Protein AF-A0A9E4KGX7-F1 (afdb_monomer_lite)

Secondary structure (DSSP, 8-state):
--GGGHHHHSSGGGT--EEEEES--TTSSS-S-S-GGGEEESSSSSBPHHHHHHHHHHHHHHHHHHHHHSTT---TT--SS-GGGGSSS--

InterPro domains:
  IPR036514 SGNH hydrolase superfamily [G3DSA:3.40.50.1110] (2-65)

Sequence (91 aa):
AGNTRRIADDPEAFKISNVEEACVMPDQRPSSCKKPNRYLFWDGIHPTAKAHRIIGKMVFKNYHSFMRDSEVLCHPGRKNRDAACRSVLWL

Structure (mmCIF, N/CA/C/O backbone):
data_AF-A0A9E4KGX7-F1
#
_entry.id   AF-A0A9E4KGX7-F1
#
loop_
_atom_site.group_PDB
_atom_site.id
_atom_site.type_symbol
_atom_site.label_atom_id
_atom_site.label_alt_id
_atom_site.label_comp_id
_atom_site.label_asym_id
_atom_site.label_entity_id
_atom_site.label_seq_id
_atom_site.pdbx_PDB_ins_code
_atom_site.Cartn_x
_atom_site.Cartn_y
_atom_site.Cartn_z
_atom_site.occupancy
_atom_site.B_iso_or_equiv
_atom_site.auth_seq_id
_atom_site.auth_comp_id
_atom_site.auth_asym_id
_atom_site.auth_atom_id
_atom_site.pdbx_PDB_model_num
ATOM 1 N N . ALA A 1 1 ? -16.841 -10.739 3.476 1.00 40.22 1 ALA A N 1
ATOM 2 C CA . ALA A 1 1 ? -15.643 -10.721 2.609 1.00 40.22 1 ALA A CA 1
ATOM 3 C C . ALA A 1 1 ? -14.524 -9.971 3.332 1.00 40.22 1 ALA A C 1
ATOM 5 O O . ALA A 1 1 ? -14.810 -8.961 3.962 1.00 40.22 1 ALA A O 1
ATOM 6 N N . GLY A 1 2 ? -13.300 -10.507 3.351 1.00 51.75 2 GLY A N 1
ATOM 7 C CA . GLY A 1 2 ? -12.194 -9.987 4.166 1.00 51.75 2 GLY A CA 1
ATOM 8 C C . GLY A 1 2 ? -11.736 -8.581 3.760 1.00 51.75 2 GLY A C 1
ATOM 9 O O . GLY A 1 2 ? -11.583 -8.284 2.581 1.00 51.75 2 GLY A O 1
ATOM 10 N N . ASN A 1 3 ? -11.478 -7.731 4.758 1.00 60.88 3 ASN A N 1
ATOM 11 C CA . ASN A 1 3 ? -11.095 -6.313 4.643 1.00 60.88 3 ASN A CA 1
ATOM 12 C C . ASN A 1 3 ? -9.774 -6.021 3.884 1.00 60.88 3 ASN A C 1
ATOM 14 O O . ASN A 1 3 ? -9.349 -4.868 3.827 1.00 60.88 3 ASN A O 1
ATOM 18 N N . THR A 1 4 ? -9.094 -7.024 3.325 1.00 63.09 4 THR A N 1
ATOM 19 C CA . THR A 1 4 ? -7.776 -6.878 2.682 1.00 63.09 4 THR A CA 1
ATOM 20 C C . THR A 1 4 ? -7.830 -6.299 1.266 1.00 63.09 4 THR A C 1
ATOM 22 O O . THR A 1 4 ? -6.835 -5.724 0.830 1.00 63.09 4 THR A O 1
ATOM 25 N N . ARG A 1 5 ? -8.980 -6.354 0.573 1.00 80.88 5 ARG A N 1
ATOM 26 C CA . ARG A 1 5 ? -9.153 -5.788 -0.784 1.00 80.88 5 ARG A CA 1
ATOM 27 C C . ARG A 1 5 ? -9.006 -4.255 -0.832 1.00 80.88 5 ARG A C 1
ATOM 29 O O . ARG A 1 5 ? -8.570 -3.725 -1.846 1.00 80.88 5 ARG A O 1
ATOM 36 N N . ARG A 1 6 ? -9.225 -3.549 0.291 1.00 89.00 6 ARG A N 1
ATOM 37 C CA . ARG A 1 6 ? -9.203 -2.069 0.357 1.00 89.00 6 ARG A CA 1
ATOM 38 C C . ARG A 1 6 ? -7.936 -1.421 -0.201 1.00 89.00 6 ARG A C 1
ATOM 40 O O . ARG A 1 6 ? -8.004 -0.292 -0.660 1.00 89.00 6 ARG A O 1
ATOM 47 N N . ILE A 1 7 ? -6.788 -2.096 -0.121 1.00 92.31 7 ILE A N 1
ATOM 48 C CA . ILE A 1 7 ? -5.524 -1.545 -0.627 1.00 92.31 7 ILE A CA 1
ATOM 49 C C . ILE A 1 7 ? -5.528 -1.474 -2.159 1.00 92.31 7 ILE A C 1
ATOM 51 O O . ILE A 1 7 ? -4.969 -0.536 -2.710 1.00 92.31 7 ILE A O 1
ATOM 55 N N . ALA A 1 8 ? -6.146 -2.450 -2.827 1.00 92.75 8 ALA A N 1
ATOM 56 C CA . ALA A 1 8 ? -6.281 -2.460 -4.279 1.00 92.75 8 ALA A CA 1
ATOM 57 C C . ALA A 1 8 ? -7.391 -1.507 -4.751 1.00 92.75 8 ALA A C 1
ATOM 59 O O . ALA A 1 8 ? -7.229 -0.857 -5.776 1.00 92.75 8 ALA A O 1
ATOM 60 N N . ASP A 1 9 ? -8.480 -1.394 -3.983 1.00 94.12 9 ASP A N 1
ATOM 61 C CA . ASP A 1 9 ? -9.638 -0.571 -4.361 1.00 94.12 9 ASP A CA 1
ATOM 62 C C . ASP A 1 9 ? -9.425 0.941 -4.104 1.00 94.12 9 ASP A C 1
ATOM 64 O O . ASP A 1 9 ? -9.999 1.769 -4.803 1.00 94.12 9 ASP A O 1
ATOM 68 N N . ASP A 1 10 ? -8.612 1.314 -3.105 1.00 95.38 10 ASP A N 1
ATOM 69 C CA . ASP A 1 10 ? -8.273 2.708 -2.761 1.00 95.38 10 ASP A CA 1
ATOM 70 C C . ASP A 1 10 ? -6.776 2.838 -2.402 1.00 95.38 10 ASP A C 1
ATOM 72 O O . ASP A 1 10 ? -6.404 3.031 -1.237 1.00 95.38 10 ASP A O 1
ATOM 76 N N . PRO A 1 11 ? -5.870 2.669 -3.381 1.00 95.62 11 PRO A N 1
ATOM 77 C CA . PRO A 1 11 ? -4.433 2.600 -3.122 1.00 95.62 11 PRO A CA 1
ATOM 78 C C . PRO A 1 11 ? -3.841 3.931 -2.634 1.00 95.62 11 PRO A C 1
ATOM 80 O O . PRO A 1 11 ? -2.924 3.940 -1.796 1.00 95.62 11 PRO A O 1
ATOM 83 N N . GLU A 1 12 ? -4.406 5.060 -3.067 1.00 96.19 12 GLU A N 1
ATOM 84 C CA . GLU A 1 12 ? -3.929 6.394 -2.699 1.00 96.19 12 GLU A CA 1
ATOM 85 C C . GLU A 1 12 ? -4.141 6.702 -1.211 1.00 96.19 12 GLU A C 1
ATOM 87 O O . GLU A 1 12 ? -3.243 7.270 -0.574 1.00 96.19 12 GLU A O 1
ATOM 92 N N . ALA A 1 13 ? -5.219 6.207 -0.586 1.00 95.75 13 ALA A N 1
ATOM 93 C CA . ALA A 1 13 ? -5.388 6.283 0.870 1.00 95.75 13 ALA A CA 1
ATOM 94 C C . ALA A 1 13 ? -4.232 5.626 1.647 1.00 95.75 13 ALA A C 1
ATOM 96 O O . ALA A 1 13 ? -3.937 5.987 2.793 1.00 95.75 13 ALA A O 1
ATOM 97 N N . PHE A 1 14 ? -3.518 4.689 1.018 1.00 96.00 14 PHE A N 1
ATOM 98 C CA . PHE A 1 14 ? -2.361 4.003 1.589 1.00 96.00 14 PHE A CA 1
ATOM 99 C C . PHE A 1 14 ? -1.011 4.523 1.076 1.00 96.00 14 PHE A C 1
ATOM 101 O O . PHE A 1 14 ? 0.046 4.078 1.564 1.00 96.00 14 PHE A O 1
ATOM 108 N N . LYS A 1 15 ? -1.028 5.523 0.184 1.00 97.62 15 LYS A N 1
ATOM 109 C CA . LYS A 1 15 ? 0.125 6.076 -0.545 1.00 97.62 15 LYS A CA 1
ATOM 110 C C . LYS A 1 15 ? 0.799 5.056 -1.474 1.00 97.62 15 LYS A C 1
ATOM 112 O O . LYS A 1 15 ? 2.008 5.162 -1.706 1.00 97.62 15 LYS A O 1
ATOM 117 N N . ILE A 1 16 ? 0.037 4.074 -1.946 1.00 97.44 16 ILE A N 1
ATOM 118 C CA . ILE A 1 16 ? 0.407 3.119 -2.995 1.00 97.44 16 ILE A CA 1
ATOM 119 C C . ILE A 1 16 ? -0.137 3.675 -4.312 1.00 97.44 16 ILE A C 1
ATOM 121 O O . ILE A 1 16 ? -1.226 4.224 -4.321 1.00 97.44 16 ILE A O 1
ATOM 125 N N . SER A 1 17 ? 0.631 3.561 -5.391 1.00 97.44 17 SER A N 1
ATOM 126 C CA . SER A 1 17 ? 0.252 4.066 -6.717 1.00 97.44 17 SER A CA 1
ATOM 127 C C . SER A 1 17 ? 0.299 2.988 -7.804 1.00 97.44 17 SER A C 1
ATOM 129 O O . SER A 1 17 ? -0.092 3.252 -8.932 1.00 97.44 17 SER A O 1
ATOM 131 N N . ASN A 1 18 ? 0.812 1.792 -7.496 1.00 96.56 18 ASN A N 1
ATOM 132 C CA . ASN A 1 18 ? 0.808 0.649 -8.406 1.00 96.56 18 ASN A CA 1
ATOM 133 C C . ASN A 1 18 ? 0.337 -0.602 -7.653 1.00 96.56 18 ASN A C 1
ATOM 135 O O . ASN A 1 18 ? 0.934 -0.983 -6.640 1.00 96.56 18 ASN A O 1
ATOM 139 N N . VAL A 1 19 ? -0.758 -1.196 -8.126 1.00 96.06 19 VAL A N 1
ATOM 140 C CA . VAL A 1 19 ? -1.394 -2.379 -7.526 1.00 96.06 19 VAL A CA 1
ATOM 141 C C . VAL A 1 19 ? -1.407 -3.594 -8.447 1.00 96.06 19 VAL A C 1
ATOM 143 O O . VAL A 1 19 ? -1.839 -4.648 -8.007 1.00 96.06 19 VAL A O 1
ATOM 146 N N . GLU A 1 20 ? -0.924 -3.456 -9.679 1.00 94.38 20 GLU A N 1
ATOM 147 C CA . GLU A 1 20 ? -1.018 -4.491 -10.717 1.00 94.38 20 GLU A CA 1
ATOM 148 C C . GLU A 1 20 ? 0.353 -5.105 -11.022 1.00 94.38 20 GLU A C 1
ATOM 150 O O . GLU A 1 20 ? 0.489 -6.316 -11.168 1.00 94.38 20 GLU A O 1
ATOM 155 N N . GLU A 1 21 ? 1.396 -4.277 -11.089 1.00 94.25 21 GLU A N 1
ATOM 156 C CA . GLU A 1 21 ? 2.715 -4.688 -11.565 1.00 94.25 21 GLU A CA 1
ATOM 157 C C . GLU A 1 21 ? 3.657 -5.066 -10.416 1.00 94.25 21 GLU A C 1
ATOM 159 O O . GLU A 1 21 ? 3.567 -4.566 -9.287 1.00 94.25 21 GLU A O 1
ATOM 164 N N . ALA A 1 22 ? 4.630 -5.924 -10.732 1.00 95.25 22 ALA A N 1
ATOM 165 C CA . ALA A 1 22 ? 5.742 -6.216 -9.842 1.00 95.25 22 ALA A CA 1
ATOM 166 C C . ALA A 1 22 ? 6.707 -5.022 -9.753 1.00 95.25 22 ALA A C 1
ATOM 168 O O . ALA A 1 22 ? 7.050 -4.378 -10.741 1.00 95.25 22 ALA A O 1
ATOM 169 N N . CYS A 1 23 ? 7.185 -4.752 -8.543 1.00 96.31 23 CYS A N 1
ATOM 170 C CA . CYS A 1 23 ? 8.197 -3.735 -8.262 1.00 96.31 23 CYS A CA 1
ATOM 171 C C . CYS A 1 23 ? 9.587 -4.162 -8.761 1.00 96.31 23 CYS A C 1
ATOM 173 O O . CYS A 1 23 ? 10.329 -3.339 -9.300 1.00 96.31 23 CYS A O 1
ATOM 175 N N . VAL A 1 24 ? 9.949 -5.437 -8.587 1.00 94.94 24 VAL A N 1
ATOM 176 C CA . VAL A 1 24 ? 11.188 -6.027 -9.113 1.00 94.94 24 VAL A CA 1
ATOM 177 C C . VAL A 1 24 ? 10.893 -6.744 -10.422 1.00 94.94 24 VAL A C 1
ATOM 179 O O . VAL A 1 24 ? 10.027 -7.611 -10.470 1.00 94.94 24 VAL A O 1
ATOM 182 N N . MET A 1 25 ? 11.661 -6.410 -11.459 1.00 88.81 25 MET A N 1
ATOM 183 C CA . MET A 1 25 ? 11.549 -6.996 -12.796 1.00 88.81 25 MET A CA 1
ATOM 184 C C . MET A 1 25 ? 12.913 -7.577 -13.193 1.00 88.81 25 MET A C 1
ATOM 186 O O . MET A 1 25 ? 13.733 -6.856 -13.757 1.00 88.81 25 MET A O 1
ATOM 190 N N . PRO A 1 26 ? 13.209 -8.851 -12.870 1.00 85.75 26 PRO A N 1
ATOM 191 C CA . PRO A 1 26 ? 14.534 -9.442 -13.090 1.00 85.75 26 PRO A CA 1
ATOM 192 C C . PRO A 1 26 ? 14.978 -9.401 -14.557 1.00 85.75 26 PRO A C 1
ATOM 194 O O . PRO A 1 26 ? 16.149 -9.149 -14.841 1.00 85.75 26 PRO A O 1
ATOM 197 N N . ASP A 1 27 ? 14.021 -9.568 -15.470 1.00 89.44 27 ASP A N 1
ATOM 198 C CA . ASP A 1 27 ? 14.257 -9.656 -16.913 1.00 89.44 27 ASP A CA 1
ATOM 199 C C . ASP A 1 27 ? 14.246 -8.285 -17.617 1.00 89.44 27 ASP A C 1
ATOM 201 O O . ASP A 1 27 ? 14.414 -8.202 -18.833 1.00 89.44 27 ASP A O 1
ATOM 205 N N . GLN A 1 28 ? 14.056 -7.186 -16.874 1.00 84.44 28 GLN A N 1
ATOM 206 C CA . GLN A 1 28 ? 13.997 -5.824 -17.414 1.00 84.44 28 GLN A CA 1
ATOM 207 C C . GLN A 1 28 ? 15.009 -4.909 -16.713 1.00 84.44 28 GLN A C 1
ATOM 209 O O . GLN A 1 28 ? 15.283 -5.046 -15.524 1.00 84.44 28 GLN A O 1
ATOM 214 N N . ARG A 1 29 ? 15.585 -3.939 -17.437 1.00 82.19 29 ARG A N 1
ATOM 215 C CA . ARG A 1 29 ? 16.463 -2.916 -16.838 1.00 82.19 29 ARG A CA 1
ATOM 216 C C . ARG A 1 29 ? 15.685 -1.614 -16.577 1.00 82.19 29 ARG A C 1
ATOM 218 O O . ARG A 1 29 ? 15.031 -1.133 -17.496 1.00 82.19 29 ARG A O 1
ATOM 225 N N . PRO A 1 30 ? 15.831 -0.977 -15.396 1.00 83.00 30 PRO A N 1
ATOM 226 C CA . PRO A 1 30 ? 16.595 -1.439 -14.237 1.00 83.00 30 PRO A CA 1
ATOM 227 C C . PRO A 1 30 ? 15.859 -2.565 -13.502 1.00 83.00 30 PRO A C 1
ATOM 229 O O . PRO A 1 30 ? 14.684 -2.427 -13.186 1.00 83.00 30 PRO A O 1
ATOM 232 N N . SER A 1 31 ? 16.576 -3.639 -13.169 1.00 85.62 31 SER A N 1
ATOM 233 C CA . SER A 1 31 ? 15.981 -4.779 -12.462 1.00 85.62 31 SER A CA 1
ATOM 234 C C . SER A 1 31 ? 15.673 -4.472 -10.996 1.00 85.62 31 SER A C 1
ATOM 236 O O . SER A 1 31 ? 14.894 -5.171 -10.351 1.00 85.62 31 SER A O 1
ATOM 238 N N . SER A 1 32 ? 16.262 -3.401 -10.458 1.00 89.19 32 SER A N 1
ATOM 239 C CA . SER A 1 32 ? 16.038 -2.940 -9.094 1.00 89.19 32 SER A CA 1
ATOM 240 C C . SER A 1 32 ? 14.858 -1.974 -8.986 1.00 89.19 32 SER A C 1
ATOM 242 O O . SER A 1 32 ? 14.722 -1.001 -9.733 1.00 89.19 32 SER A O 1
ATOM 244 N N . CYS A 1 33 ? 14.028 -2.195 -7.968 1.00 93.31 33 CYS A N 1
ATOM 245 C CA . CYS A 1 33 ? 12.896 -1.329 -7.685 1.00 93.31 33 CYS A CA 1
ATOM 246 C C . CYS A 1 33 ? 13.326 -0.048 -6.959 1.00 93.31 33 CYS A C 1
ATOM 248 O O . CYS A 1 33 ? 13.802 -0.082 -5.824 1.00 93.31 33 CYS A O 1
ATOM 250 N N . LYS A 1 34 ? 13.101 1.114 -7.582 1.00 93.44 34 LYS A N 1
ATOM 251 C CA . LYS A 1 34 ? 13.491 2.418 -7.010 1.00 93.44 34 LYS A CA 1
ATOM 252 C C . LYS A 1 34 ? 12.564 2.914 -5.897 1.00 93.44 34 LYS A C 1
ATOM 254 O O . LYS A 1 34 ? 12.994 3.681 -5.040 1.00 93.44 34 LYS A O 1
ATOM 259 N N . LYS A 1 35 ? 11.277 2.546 -5.930 1.00 95.81 35 LYS A N 1
ATOM 260 C CA . LYS A 1 35 ? 10.245 3.065 -5.009 1.00 95.81 35 LYS A CA 1
ATOM 261 C C . LYS A 1 35 ? 9.342 1.948 -4.461 1.00 95.81 35 LYS A C 1
ATOM 263 O O . LYS A 1 35 ? 8.130 2.000 -4.662 1.00 95.81 35 LYS A O 1
ATOM 268 N N . PRO A 1 36 ? 9.883 0.961 -3.722 1.00 96.31 36 PRO A N 1
ATOM 269 C CA . PRO A 1 36 ? 9.109 -0.196 -3.253 1.00 96.31 36 PRO A CA 1
ATOM 270 C C . PRO A 1 36 ? 7.958 0.158 -2.305 1.00 96.31 36 PRO A C 1
ATOM 272 O O . PRO A 1 36 ? 7.015 -0.604 -2.143 1.00 96.31 36 PRO A O 1
ATOM 275 N N . ASN A 1 37 ? 7.985 1.342 -1.691 1.00 98.06 37 ASN A N 1
ATOM 276 C CA . ASN A 1 37 ? 6.903 1.838 -0.842 1.00 98.06 37 ASN A CA 1
ATOM 277 C C . ASN A 1 37 ? 5.681 2.378 -1.612 1.00 98.06 37 ASN A C 1
ATOM 279 O O . ASN A 1 37 ? 4.731 2.820 -0.966 1.00 98.06 37 ASN A O 1
ATOM 283 N N . ARG A 1 38 ? 5.717 2.381 -2.950 1.00 97.81 38 ARG A N 1
ATOM 284 C CA . ARG A 1 38 ? 4.616 2.797 -3.831 1.00 97.81 38 ARG A CA 1
ATOM 285 C C . ARG A 1 38 ? 3.914 1.629 -4.528 1.00 97.81 38 ARG A C 1
ATOM 287 O O . ARG A 1 38 ? 2.918 1.867 -5.198 1.00 97.81 38 ARG A O 1
ATOM 294 N N . TYR A 1 39 ? 4.408 0.405 -4.350 1.00 97.50 39 TYR A N 1
ATOM 295 C CA . TYR A 1 39 ? 3.889 -0.798 -4.999 1.00 97.50 39 TYR A CA 1
ATOM 296 C C . TYR A 1 39 ? 3.178 -1.703 -3.994 1.00 97.50 39 TYR A C 1
ATOM 298 O O . TYR A 1 39 ? 3.610 -1.827 -2.839 1.00 97.50 39 TYR A O 1
ATOM 306 N N . LEU A 1 40 ? 2.111 -2.358 -4.444 1.00 97.06 40 LEU A N 1
ATOM 307 C CA . LEU A 1 40 ? 1.462 -3.439 -3.711 1.00 97.06 40 LEU A CA 1
ATOM 308 C C . LEU A 1 40 ? 2.324 -4.703 -3.736 1.00 97.06 40 LEU A C 1
ATOM 310 O O . LEU A 1 40 ? 2.598 -5.249 -2.667 1.00 97.06 40 LEU A O 1
ATOM 314 N N . PHE A 1 41 ? 2.801 -5.110 -4.916 1.00 97.12 41 PHE A N 1
ATOM 315 C CA . PHE A 1 41 ? 3.541 -6.354 -5.127 1.00 97.12 41 PHE A CA 1
ATOM 316 C C . PHE A 1 41 ? 5.049 -6.132 -5.284 1.00 97.12 41 PHE A C 1
ATOM 318 O O . PHE A 1 41 ? 5.510 -5.200 -5.942 1.00 97.12 41 PHE A O 1
ATOM 325 N N . TRP A 1 42 ? 5.830 -7.001 -4.649 1.00 96.69 42 TRP A N 1
ATOM 326 C CA . TRP A 1 42 ? 7.277 -7.091 -4.784 1.00 96.69 42 TRP A CA 1
ATOM 327 C C . TRP A 1 42 ? 7.647 -7.817 -6.080 1.00 96.69 42 TRP A C 1
ATOM 329 O O . TRP A 1 42 ? 8.293 -7.222 -6.938 1.00 96.69 42 TRP A O 1
ATOM 339 N N . ASP A 1 43 ? 7.161 -9.048 -6.238 1.00 92.06 43 ASP A N 1
ATOM 340 C CA . ASP A 1 43 ? 7.459 -9.988 -7.326 1.00 92.06 43 ASP A CA 1
ATOM 341 C C . ASP A 1 43 ? 6.166 -10.637 -7.867 1.00 92.06 43 ASP A C 1
ATOM 343 O O . ASP A 1 43 ? 5.975 -11.848 -7.844 1.00 92.06 43 ASP A O 1
ATOM 347 N N . GLY A 1 44 ? 5.218 -9.814 -8.315 1.00 89.38 44 GLY A N 1
ATOM 348 C CA . GLY A 1 44 ? 3.979 -10.249 -8.978 1.00 89.38 44 GLY A CA 1
ATOM 349 C C . GLY A 1 44 ? 2.943 -10.946 -8.084 1.00 89.38 44 GLY A C 1
ATOM 350 O O . GLY A 1 44 ? 1.755 -10.842 -8.363 1.00 89.38 44 GLY A O 1
ATOM 351 N N . ILE A 1 45 ? 3.353 -11.607 -6.996 1.00 92.25 45 ILE A N 1
ATOM 352 C CA . ILE A 1 45 ? 2.450 -12.304 -6.068 1.00 92.25 45 ILE A CA 1
ATOM 353 C C . ILE A 1 45 ? 2.747 -12.017 -4.594 1.00 92.25 45 ILE A C 1
ATOM 355 O O . ILE A 1 45 ? 1.813 -12.012 -3.788 1.00 92.25 45 ILE A O 1
ATOM 359 N N . HIS A 1 46 ? 3.996 -11.731 -4.203 1.00 96.25 46 HIS A N 1
ATOM 360 C CA . HIS A 1 46 ? 4.290 -11.382 -2.813 1.00 96.25 46 HIS A CA 1
ATOM 3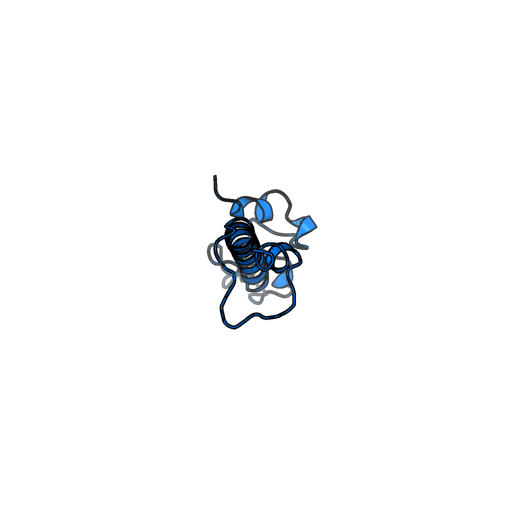61 C C . HIS A 1 46 ? 4.110 -9.876 -2.583 1.00 96.25 46 HIS A C 1
ATOM 363 O O . HIS A 1 46 ? 4.514 -9.071 -3.424 1.00 96.25 46 HIS A O 1
ATOM 369 N N . PRO A 1 47 ? 3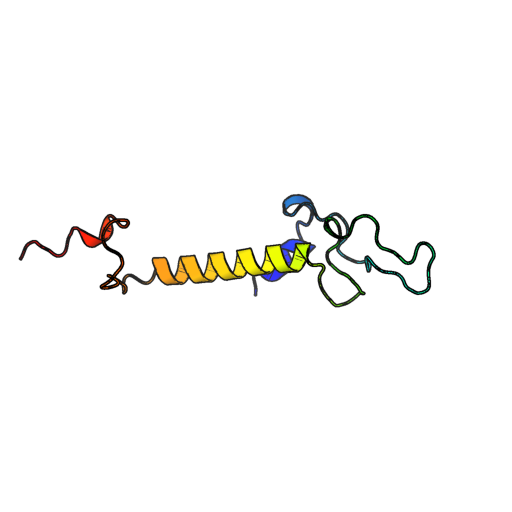.527 -9.440 -1.452 1.00 96.69 47 PRO A N 1
ATOM 370 C CA . PRO A 1 47 ? 3.391 -8.021 -1.148 1.00 96.69 47 PRO A CA 1
ATOM 371 C C . PRO A 1 47 ? 4.729 -7.350 -0.813 1.00 96.69 47 PRO A C 1
ATOM 373 O O . PRO A 1 47 ? 5.643 -7.954 -0.254 1.00 96.69 47 PRO A O 1
ATOM 376 N N . THR A 1 48 ? 4.828 -6.044 -1.047 1.00 97.88 48 THR A N 1
ATOM 377 C CA . THR A 1 48 ? 5.963 -5.254 -0.552 1.00 97.88 48 THR A CA 1
ATOM 378 C C . THR A 1 48 ? 5.951 -5.151 0.977 1.00 97.88 48 THR A C 1
ATOM 380 O O . THR A 1 48 ? 4.912 -5.263 1.633 1.00 97.88 48 THR A O 1
ATOM 383 N N . ALA A 1 49 ? 7.094 -4.813 1.584 1.00 98.06 49 ALA A N 1
ATOM 384 C CA . ALA A 1 49 ? 7.168 -4.538 3.025 1.00 98.06 49 ALA A CA 1
ATOM 385 C C . ALA A 1 49 ? 6.177 -3.440 3.476 1.00 98.06 49 ALA A C 1
ATOM 387 O O . ALA A 1 49 ? 5.625 -3.476 4.580 1.00 98.06 49 ALA A O 1
ATOM 388 N N . LYS A 1 50 ? 5.911 -2.453 2.609 1.00 97.56 50 LYS A N 1
ATOM 389 C CA . LYS A 1 50 ? 4.905 -1.413 2.851 1.00 97.56 50 LYS A CA 1
ATOM 390 C C . LYS A 1 50 ? 3.499 -2.011 2.901 1.00 97.56 50 LYS A C 1
ATOM 392 O O . LYS A 1 50 ? 2.768 -1.673 3.836 1.00 97.56 50 LYS A O 1
ATOM 397 N N . ALA A 1 51 ? 3.145 -2.870 1.946 1.00 96.31 51 ALA A N 1
ATOM 398 C CA . ALA A 1 51 ? 1.863 -3.563 1.911 1.00 96.31 51 ALA A CA 1
ATOM 399 C C . ALA A 1 51 ? 1.681 -4.476 3.135 1.00 96.31 51 ALA A C 1
ATOM 401 O O . ALA A 1 51 ? 0.686 -4.337 3.848 1.00 96.31 51 ALA A O 1
ATOM 402 N N . HIS A 1 52 ? 2.684 -5.292 3.482 1.00 97.81 52 HIS A N 1
ATOM 403 C CA . HIS A 1 52 ? 2.674 -6.104 4.706 1.00 97.81 52 HIS A CA 1
ATOM 404 C C . HIS A 1 52 ? 2.412 -5.268 5.964 1.00 97.81 52 HIS A C 1
ATOM 406 O O . HIS A 1 52 ? 1.566 -5.623 6.785 1.00 97.81 52 HIS A O 1
ATOM 412 N N . ARG A 1 53 ? 3.071 -4.110 6.105 1.00 97.56 53 ARG A N 1
ATOM 413 C CA . ARG A 1 53 ? 2.851 -3.206 7.244 1.00 97.56 53 ARG A CA 1
ATOM 414 C C . ARG A 1 53 ? 1.416 -2.675 7.311 1.00 97.56 53 ARG A C 1
ATOM 416 O O . ARG A 1 53 ? 0.894 -2.489 8.408 1.00 97.56 53 ARG A O 1
ATOM 423 N N . ILE A 1 54 ? 0.791 -2.383 6.171 1.00 95.38 54 ILE A N 1
ATOM 424 C CA . ILE A 1 54 ? -0.605 -1.924 6.121 1.00 95.38 54 ILE A CA 1
ATOM 425 C C . ILE A 1 54 ? -1.542 -3.054 6.553 1.00 95.38 54 ILE A C 1
ATOM 427 O O . ILE A 1 54 ? -2.359 -2.845 7.449 1.00 95.38 54 ILE A O 1
ATOM 431 N N . ILE A 1 55 ? -1.376 -4.251 5.983 1.00 93.94 55 ILE A N 1
ATOM 432 C CA . ILE A 1 55 ? -2.183 -5.434 6.312 1.00 93.94 55 ILE A CA 1
ATOM 433 C C . ILE A 1 55 ? -2.061 -5.762 7.804 1.00 93.94 55 ILE A C 1
ATOM 435 O O . ILE A 1 55 ? -3.074 -5.902 8.487 1.00 93.94 55 ILE A O 1
ATOM 439 N N . GLY A 1 56 ? -0.841 -5.778 8.347 1.00 94.44 56 GLY A N 1
ATOM 440 C CA . GLY A 1 56 ? -0.605 -6.008 9.774 1.00 94.44 56 GLY A CA 1
ATOM 441 C C . GLY A 1 56 ? -1.335 -5.000 10.666 1.00 94.44 56 GLY A C 1
ATOM 442 O O . GLY A 1 56 ? -1.957 -5.386 11.652 1.00 94.44 56 GLY A O 1
ATOM 443 N N . LYS A 1 57 ? -1.352 -3.712 10.291 1.00 92.75 57 LYS A N 1
ATOM 444 C CA . LYS A 1 57 ? -2.124 -2.684 11.012 1.00 92.75 57 LYS A CA 1
ATOM 445 C C . LYS A 1 57 ? -3.633 -2.909 10.932 1.00 92.75 57 LYS A C 1
ATOM 447 O O . LYS A 1 57 ? -4.320 -2.676 11.923 1.00 92.75 57 LYS A O 1
ATOM 452 N N . MET A 1 58 ? -4.154 -3.339 9.783 1.00 90.69 58 MET A N 1
ATOM 453 C CA . MET A 1 58 ? -5.580 -3.647 9.621 1.00 90.69 58 MET A CA 1
ATOM 454 C C . MET A 1 58 ? -5.991 -4.828 10.502 1.00 90.69 58 MET A C 1
ATOM 456 O O . MET A 1 58 ? -6.970 -4.725 11.239 1.00 90.69 58 MET A O 1
ATOM 460 N N . VAL A 1 59 ? -5.217 -5.917 10.480 1.00 89.94 59 VAL A N 1
ATOM 461 C CA . VAL A 1 59 ? -5.464 -7.101 11.315 1.00 89.94 59 VAL A CA 1
ATOM 462 C C . VAL A 1 59 ? -5.367 -6.741 12.794 1.00 89.94 59 VAL A C 1
ATOM 464 O O . VAL A 1 59 ? -6.290 -7.037 13.549 1.00 89.94 59 VAL A O 1
ATOM 467 N N . PHE A 1 60 ? -4.314 -6.027 13.201 1.00 89.50 60 PHE A N 1
ATOM 468 C CA . PHE A 1 60 ? -4.152 -5.583 14.584 1.00 89.50 60 PHE A CA 1
ATOM 469 C C . PHE A 1 60 ? -5.312 -4.695 15.043 1.00 89.50 60 PHE A C 1
ATOM 471 O O . PHE A 1 60 ? -5.822 -4.884 16.142 1.00 89.50 60 PHE A O 1
ATOM 478 N N . LYS A 1 61 ? -5.772 -3.753 14.208 1.00 87.88 61 LYS A N 1
ATOM 479 C CA . LYS A 1 61 ? -6.918 -2.891 14.534 1.00 87.88 61 LYS A CA 1
ATOM 480 C C . LYS A 1 61 ? -8.206 -3.700 14.697 1.00 87.88 61 LYS A C 1
ATOM 482 O O . LYS A 1 61 ? -8.945 -3.436 15.640 1.00 87.88 61 LYS A O 1
ATOM 487 N N . ASN A 1 62 ? -8.461 -4.668 13.817 1.00 84.94 62 ASN A N 1
ATOM 488 C CA . ASN A 1 62 ? -9.654 -5.515 13.894 1.00 84.94 62 ASN A CA 1
ATOM 489 C C . ASN A 1 62 ? -9.623 -6.393 15.150 1.00 84.94 62 ASN A C 1
ATOM 491 O O . ASN A 1 62 ? -10.594 -6.412 15.901 1.00 84.94 62 ASN A O 1
ATOM 495 N N . TYR A 1 63 ? -8.485 -7.036 15.423 1.00 85.06 63 TYR A N 1
ATOM 496 C CA . TYR A 1 63 ? -8.283 -7.824 16.638 1.00 85.06 63 TYR A CA 1
ATOM 497 C C . TYR A 1 63 ? -8.425 -6.969 17.902 1.00 85.06 63 TYR A C 1
ATOM 499 O O . TYR A 1 63 ? -9.136 -7.336 18.829 1.00 85.06 63 TYR A O 1
ATOM 507 N N . HIS A 1 64 ? -7.801 -5.789 17.934 1.00 81.75 64 HIS A N 1
ATOM 508 C CA . HIS A 1 64 ? -7.886 -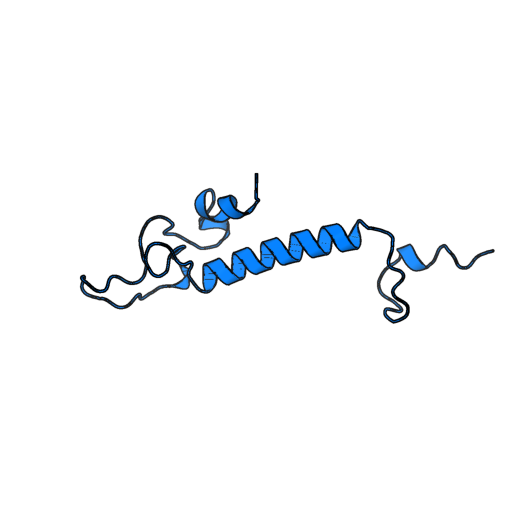4.888 19.079 1.00 81.75 64 HIS A CA 1
ATOM 509 C C . HIS A 1 64 ? -9.300 -4.314 19.264 1.00 81.75 64 HIS A C 1
ATOM 511 O O . HIS A 1 64 ? -9.685 -4.041 20.397 1.00 81.75 64 HIS A O 1
ATOM 517 N N . SER A 1 65 ? -10.080 -4.099 18.199 1.00 76.94 65 SER A N 1
ATOM 518 C CA . SER A 1 65 ? -11.490 -3.713 18.352 1.00 76.94 65 SER A CA 1
ATOM 519 C C . SER A 1 65 ? -12.284 -4.845 18.980 1.00 76.94 65 SER A C 1
ATOM 521 O O . SER A 1 65 ? -12.861 -4.644 20.036 1.00 76.94 65 SER A O 1
ATOM 523 N N . PHE A 1 66 ? -12.187 -6.052 18.418 1.00 75.81 66 PHE A N 1
ATOM 524 C CA . PHE A 1 66 ? -12.857 -7.233 18.956 1.00 75.81 66 PHE A CA 1
ATOM 525 C C . PHE A 1 66 ? -12.536 -7.462 20.442 1.00 75.81 66 PHE A C 1
ATOM 527 O O . PHE A 1 66 ? -13.441 -7.624 21.249 1.00 75.81 66 PHE A O 1
ATOM 534 N N . MET A 1 67 ? -11.257 -7.377 20.824 1.00 70.25 67 MET A N 1
ATOM 535 C CA . MET A 1 67 ? -10.825 -7.546 22.218 1.00 70.25 67 MET A CA 1
ATOM 536 C C . MET A 1 67 ? -11.224 -6.390 23.153 1.00 70.25 67 MET A C 1
ATOM 538 O O . MET A 1 67 ? -11.170 -6.560 24.368 1.00 70.25 67 MET A O 1
ATOM 542 N N . ARG A 1 68 ? -11.557 -5.202 22.626 1.00 65.19 68 ARG A N 1
ATOM 543 C CA . ARG A 1 68 ? -12.119 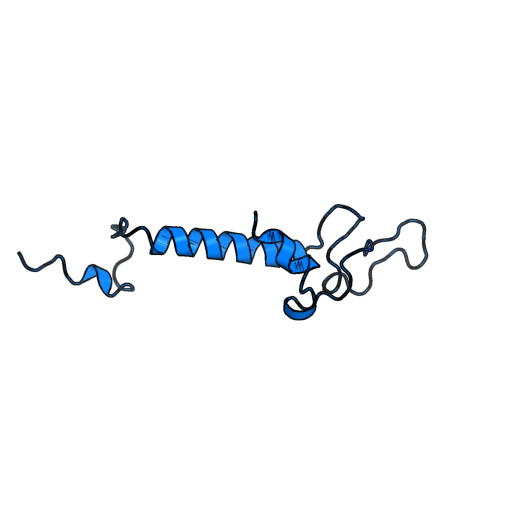-4.093 23.422 1.00 65.19 68 ARG A CA 1
ATOM 544 C C . ARG A 1 68 ? -13.627 -4.224 23.589 1.00 65.19 68 ARG A C 1
ATOM 546 O O . ARG A 1 68 ? -14.132 -3.867 24.643 1.00 65.19 68 ARG A O 1
ATOM 553 N N . ASP A 1 69 ? -14.303 -4.705 22.553 1.00 62.31 69 ASP A N 1
ATOM 554 C CA . ASP A 1 69 ? -15.759 -4.845 22.517 1.00 62.31 69 ASP A CA 1
ATOM 555 C C . ASP A 1 69 ? -16.209 -6.116 23.265 1.00 62.31 69 ASP A C 1
ATOM 557 O O . ASP A 1 69 ? -17.338 -6.203 23.738 1.00 62.31 69 ASP A O 1
ATOM 561 N N . SER A 1 70 ? -15.307 -7.087 23.455 1.00 58.22 70 SER A N 1
ATOM 562 C CA . SER A 1 70 ? -15.460 -8.114 24.481 1.00 58.22 70 SER A CA 1
ATOM 563 C C . SER A 1 70 ? -15.196 -7.500 25.864 1.00 58.22 70 SER A C 1
ATOM 565 O O . SER A 1 70 ? -14.045 -7.410 26.297 1.00 58.22 70 SER A O 1
ATOM 567 N N . GLU A 1 71 ? -16.246 -7.104 26.580 1.00 52.72 71 GLU A N 1
ATOM 568 C CA . GLU A 1 71 ? -16.240 -6.644 27.985 1.00 52.72 71 GLU A CA 1
ATOM 569 C C . GLU A 1 71 ? -15.758 -7.709 29.004 1.00 52.72 71 GLU A C 1
ATOM 571 O O . GLU A 1 71 ? -16.282 -7.815 30.106 1.00 52.72 71 GLU A O 1
ATOM 576 N N . VAL A 1 72 ? -14.773 -8.552 28.681 1.00 52.38 72 VAL A N 1
ATOM 577 C CA . VAL A 1 72 ? -14.412 -9.712 29.522 1.00 52.38 72 VAL A CA 1
ATOM 578 C C . VAL A 1 72 ? -13.036 -9.587 30.164 1.00 52.38 72 VAL A C 1
ATOM 580 O O . VAL A 1 72 ? -12.567 -10.520 30.804 1.00 52.38 72 VAL A O 1
ATOM 583 N N . LEU A 1 73 ? -12.345 -8.452 30.054 1.00 49.50 73 LEU A N 1
ATOM 584 C CA . LEU A 1 73 ? -11.007 -8.359 30.634 1.00 49.50 73 LEU A CA 1
ATOM 585 C C . LEU A 1 73 ? -10.769 -7.067 31.411 1.00 49.50 73 LEU A C 1
ATOM 587 O O . LEU A 1 73 ? -9.921 -6.249 31.052 1.00 49.50 73 LEU A O 1
ATOM 591 N N . CYS A 1 74 ? -11.369 -7.009 32.601 1.00 52.84 74 CYS A N 1
ATOM 592 C CA . CYS A 1 74 ? -10.614 -6.599 33.785 1.00 52.84 74 CYS A CA 1
ATOM 593 C C . CYS A 1 74 ? -9.369 -7.505 33.894 1.00 52.84 74 CYS A C 1
ATOM 595 O O . CYS A 1 74 ? -9.372 -8.521 34.580 1.00 52.84 74 CYS A O 1
ATOM 597 N N . HIS A 1 75 ? -8.309 -7.192 33.145 1.00 49.75 75 HIS A N 1
ATOM 598 C CA . HIS A 1 75 ? -7.031 -7.894 33.240 1.00 49.75 75 HIS A CA 1
ATOM 599 C C . HIS A 1 75 ? -6.462 -7.650 34.650 1.00 49.75 75 HIS A C 1
ATOM 601 O O . HIS A 1 75 ? -6.221 -6.484 34.980 1.00 49.75 75 HIS A O 1
ATOM 607 N N . PRO A 1 76 ? -6.141 -8.689 35.447 1.00 51.03 76 PRO A N 1
ATOM 608 C CA . PRO A 1 76 ? -5.616 -8.529 36.811 1.00 51.03 76 PRO A CA 1
ATOM 609 C C . PRO A 1 76 ? -4.311 -7.711 36.917 1.00 51.03 76 PRO A C 1
ATOM 611 O O . PRO A 1 76 ? -3.900 -7.346 38.015 1.00 51.03 76 PRO A O 1
ATOM 614 N N . GLY A 1 77 ? -3.658 -7.399 35.788 1.00 50.84 77 GLY A N 1
ATOM 615 C CA . GLY A 1 77 ? -2.412 -6.629 35.717 1.00 50.84 77 GLY A CA 1
ATOM 616 C C . GLY A 1 77 ? -2.477 -5.278 34.990 1.00 50.84 77 GLY A C 1
ATOM 617 O O . GLY A 1 77 ? -1.462 -4.589 34.939 1.00 50.84 77 GLY A O 1
ATOM 618 N N . ARG A 1 78 ? -3.621 -4.853 34.426 1.00 53.78 78 ARG A N 1
ATOM 619 C CA . ARG A 1 78 ? -3.754 -3.523 33.786 1.00 53.78 78 ARG A CA 1
ATOM 620 C C . ARG A 1 78 ? -4.621 -2.596 34.628 1.00 53.78 78 ARG A C 1
ATOM 622 O O . ARG A 1 78 ? -5.722 -2.220 34.246 1.00 53.78 78 ARG A O 1
ATOM 629 N N . LYS A 1 79 ? -4.088 -2.189 35.780 1.00 45.66 79 LYS A N 1
ATOM 630 C CA . LYS A 1 79 ? -4.652 -1.078 36.550 1.00 45.66 79 LYS A CA 1
ATOM 631 C C . LYS A 1 79 ? -4.506 0.217 35.731 1.00 45.66 79 LYS A C 1
ATOM 633 O O . LYS A 1 79 ? -3.411 0.526 35.272 1.00 45.66 79 LYS A O 1
ATOM 638 N N . ASN A 1 80 ? -5.597 0.973 35.595 1.00 46.44 80 ASN A N 1
ATOM 639 C CA . ASN A 1 80 ? -5.626 2.429 35.356 1.00 46.44 80 ASN A CA 1
ATOM 640 C C . ASN A 1 80 ? -5.842 3.028 33.955 1.00 46.44 80 ASN A C 1
ATOM 642 O O . ASN A 1 80 ? -5.565 4.218 33.822 1.00 46.44 80 ASN A O 1
ATOM 646 N N . ARG A 1 81 ? -6.384 2.352 32.930 1.00 52.25 81 ARG A N 1
ATOM 647 C CA . ARG A 1 81 ? -6.712 3.098 31.683 1.00 52.25 81 ARG A CA 1
ATOM 648 C C . ARG A 1 81 ? -8.139 3.063 31.162 1.00 52.25 81 ARG A C 1
ATOM 650 O O . ARG A 1 81 ? -8.478 3.970 30.410 1.00 52.25 81 ARG A O 1
ATOM 657 N N . ASP A 1 82 ? -8.993 2.168 31.642 1.00 50.66 82 ASP A N 1
ATOM 658 C CA . ASP A 1 82 ? -10.345 2.067 31.093 1.00 50.66 82 ASP A CA 1
ATOM 659 C C . ASP A 1 82 ? -11.380 2.476 32.153 1.00 50.66 82 ASP A C 1
ATOM 661 O O . ASP A 1 82 ? -11.454 1.902 33.242 1.00 50.66 82 ASP A O 1
ATOM 665 N N . ALA A 1 83 ? -12.164 3.519 31.851 1.00 50.53 83 ALA A N 1
ATOM 666 C CA . ALA A 1 83 ? -13.196 4.07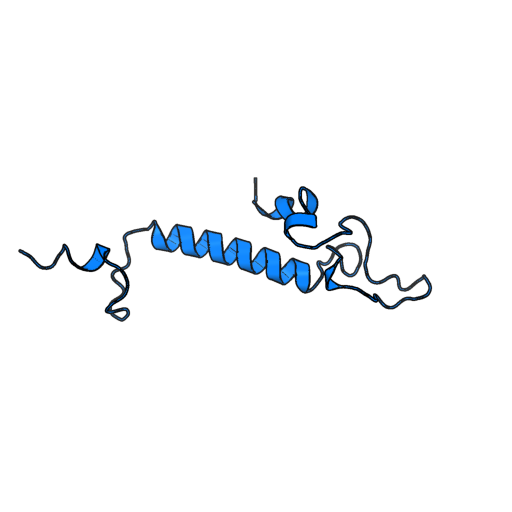0 32.736 1.00 50.53 83 ALA A CA 1
ATOM 667 C C . ALA A 1 83 ? -14.280 3.040 33.116 1.00 50.53 83 ALA A C 1
ATOM 669 O O . ALA A 1 83 ? -14.886 3.166 34.177 1.00 50.53 83 ALA A O 1
ATOM 670 N N . ALA A 1 84 ? -14.446 1.989 32.306 1.00 47.41 84 ALA A N 1
ATOM 671 C CA . ALA A 1 84 ? -15.366 0.876 32.536 1.00 47.41 84 ALA A CA 1
ATOM 672 C C . ALA A 1 84 ? -15.046 0.045 33.798 1.00 47.41 84 ALA A C 1
ATOM 674 O O . ALA A 1 84 ? -15.927 -0.607 34.346 1.00 47.41 84 ALA A O 1
ATOM 675 N N . CYS A 1 85 ? -13.816 0.101 34.322 1.00 50.09 85 CYS A N 1
ATOM 676 C CA . CYS A 1 85 ? -13.423 -0.683 35.498 1.00 50.09 85 CYS A CA 1
ATOM 677 C C . CYS A 1 85 ? -13.839 -0.046 36.844 1.00 50.09 85 CYS A 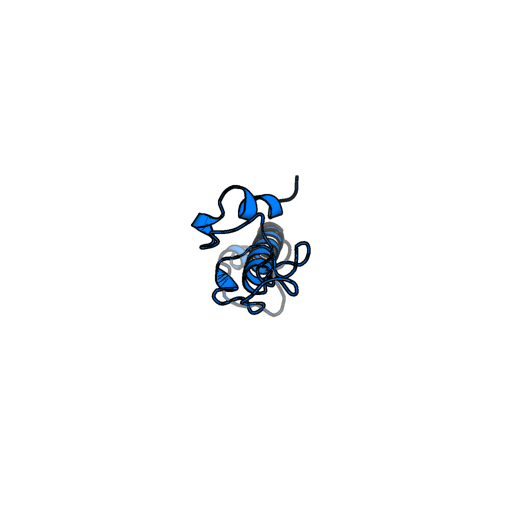C 1
ATOM 679 O O . CYS A 1 85 ? -13.606 -0.636 37.897 1.00 50.09 85 CYS A O 1
ATOM 681 N N . ARG A 1 86 ? -14.414 1.169 36.849 1.00 46.53 86 ARG A N 1
ATOM 682 C CA . ARG A 1 86 ? -14.740 1.905 38.090 1.00 46.53 86 ARG A CA 1
ATOM 683 C C . ARG A 1 86 ? -16.109 1.571 38.692 1.00 46.53 86 ARG A C 1
ATOM 685 O O . ARG A 1 86 ? -16.374 2.007 39.806 1.00 46.53 86 ARG A O 1
ATOM 692 N N . SER A 1 87 ? -16.954 0.808 38.001 1.00 46.69 87 SER A N 1
ATOM 693 C CA . SER A 1 87 ? -18.365 0.653 38.390 1.00 46.69 87 SER A CA 1
ATOM 694 C C . SER A 1 87 ? -18.717 -0.654 39.109 1.00 46.69 87 SER A C 1
ATOM 696 O O . SER A 1 87 ? -19.870 -0.829 39.477 1.00 46.69 87 SER A O 1
ATOM 698 N N . VAL A 1 88 ? -17.756 -1.555 39.351 1.00 47.12 88 VAL A N 1
ATOM 699 C CA . VAL A 1 88 ? -18.007 -2.869 39.998 1.00 47.12 88 VAL A CA 1
ATOM 700 C C . VAL A 1 88 ? -17.456 -2.931 41.436 1.00 47.12 88 VAL A C 1
ATOM 702 O O . VAL A 1 88 ? -17.327 -4.000 42.013 1.00 47.12 88 VAL A O 1
ATOM 705 N N . LEU A 1 89 ? -17.115 -1.786 42.039 1.00 41.62 89 LEU A N 1
ATOM 706 C CA . LEU A 1 89 ? -16.561 -1.709 43.403 1.00 41.62 89 LEU A CA 1
ATOM 707 C C . LEU A 1 89 ? -17.481 -0.966 44.394 1.00 41.62 89 LEU A C 1
ATOM 709 O O . LEU A 1 89 ? -16.995 -0.255 45.268 1.00 41.62 89 LEU A O 1
ATOM 713 N N . TRP A 1 90 ? -18.802 -1.098 44.228 1.00 38.41 90 TRP A N 1
ATOM 714 C CA . TRP A 1 90 ? -19.808 -0.524 45.137 1.00 38.41 90 TRP A CA 1
ATOM 715 C C . TRP A 1 90 ? -21.008 -1.459 45.368 1.00 38.41 90 TRP A C 1
ATOM 717 O O . TRP A 1 90 ? -22.154 -1.061 45.177 1.00 38.41 90 TRP A O 1
ATOM 727 N N . LEU A 1 91 ? -20.722 -2.693 45.784 1.00 41.78 91 LEU A N 1
ATOM 728 C CA . LEU A 1 91 ? -21.525 -3.546 46.674 1.00 41.78 91 LEU A CA 1
ATOM 729 C C . LEU A 1 91 ? -20.542 -4.385 47.503 1.00 41.78 91 LEU A C 1
ATOM 731 O O . LEU A 1 91 ? -20.891 -4.708 48.656 1.00 41.78 91 LEU A O 1
#

Radius of gyration: 20.57 Å; chains: 1; bounding box: 38×19×64 Å

Foldseek 3Di:
DDPLCCCVVPVVVLQADEEQDAQADCPDPVRHRPCLLNYQHNHRPHGGPSSVVVVVVVVVVVVVVVVVVPPPDPPVPDPDDDPVVPPPPDD

pLDDT: mean 79.35, std 20.1, range [38.41, 98.06]

Organism: NCBI:txid2792791